Protein AF-F9ZLE9-F1 (afdb_monomer_lite)

Secondary structure (DSSP, 8-state):
----EEEEETTEEEEEEEEE-TT--EEE-TTS-TTSTT-HHHHHHHHHHHHHHHHHHHHHHTTSPPPP-TTSEEEEEEEEESS-HHHHHHHHHHHTT--SEEEEEEEEE-HHHHHHHTTTSSEEEEEE--SS---GGGG-S--PPPPHHHHHHHHHHHTTT--S--PPPPPPP-----

Sequence (178 aa):
MVLIRKIGLPGNPELGIAAIDESGQIWLSPQFPEHIPGSKYLRSEAARQLAVIRARRKRYAQVHTPIDPKDRVVIVVDDGAATGSTMVSALRYLRQKHPARLIATFAVASTDALALLRPIADDLIYLAAPEPFFAVGTFFQDFREVSDDEVLEILRKSRSRYLPHCPPHAPAPRKSRR

pLDDT: mean 85.51, std 15.68, range [40.41, 98.44]

Foldseek 3Di:
DWDKAFQADVVGRVHGQWIAGLVLDIGGQPVHDPPPPPDPSVVVSSVVSNVVSVVLCVLLCVQAPDDQQALAADEAEDAEAEQLRRVLVRLVVNVVSHHVFFEYEHAEYEPNNVVVCVVRHPYYYYNYHDPPDDDSCVVDPDDDDDDSVNVSVVSNVVVVVDDPDDDRDDDDDPDDDD

Radius of gyration: 17.64 Å; chains: 1; bounding box: 44×53×41 Å

Organism: Acidithiobacillus caldus (strain SM-1) (NCBI:txid990288)

InterPro domains:
  IPR000836 Phosphoribosyltransferase domain [PF00156] (59-105)
  IPR000836 Phosphoribosyltransferase domain [cd06223] (3-126)
  IPR029057 Phosphoribosyltransferase-like [G3DSA:3.40.50.2020] (38-159)
  IPR029057 Phosphoribosyltransferase-like [SSF53271] (3-157)

Structure (mmCIF, N/CA/C/O backbone):
data_AF-F9ZLE9-F1
#
_entry.id   AF-F9ZLE9-F1
#
loop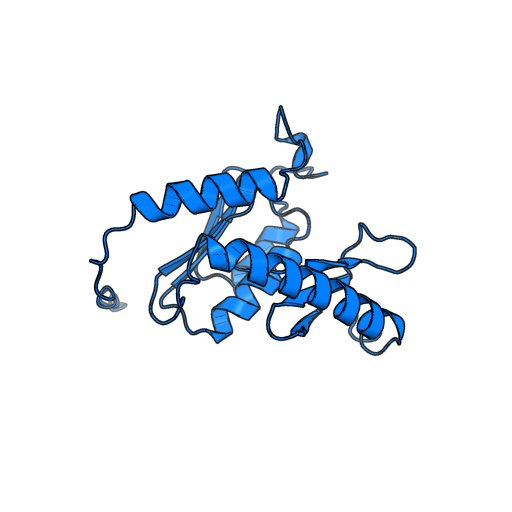_
_atom_site.group_PDB
_atom_site.id
_atom_site.type_symbol
_atom_site.label_atom_id
_atom_site.label_alt_id
_atom_site.label_comp_id
_atom_site.label_asym_id
_atom_site.label_entity_id
_atom_site.label_seq_id
_atom_site.pdbx_PDB_ins_code
_atom_site.Cartn_x
_atom_site.Cartn_y
_atom_site.Cartn_z
_atom_site.occupancy
_atom_site.B_iso_or_equiv
_atom_site.auth_seq_id
_atom_site.auth_comp_id
_atom_site.auth_asym_id
_atom_site.auth_atom_id
_atom_site.pdbx_PDB_model_num
ATOM 1 N N . MET A 1 1 ? -8.327 3.159 7.187 1.00 84.69 1 MET A N 1
ATOM 2 C CA . MET A 1 1 ? -7.588 3.513 5.957 1.00 84.69 1 MET A CA 1
ATOM 3 C C . MET A 1 1 ? -6.098 3.409 6.216 1.00 84.69 1 MET A C 1
ATOM 5 O O . MET A 1 1 ? -5.608 4.048 7.149 1.00 84.69 1 MET A O 1
ATOM 9 N N . VAL A 1 2 ? -5.420 2.610 5.400 1.00 89.19 2 VAL A N 1
ATOM 10 C CA . VAL A 1 2 ? -3.961 2.482 5.361 1.00 89.19 2 VAL A CA 1
ATOM 11 C C . VAL A 1 2 ? -3.401 3.507 4.372 1.00 89.19 2 VAL A C 1
ATOM 13 O O . VAL A 1 2 ? -4.019 3.745 3.339 1.00 89.19 2 VAL A O 1
ATOM 16 N N . LEU A 1 3 ? -2.277 4.147 4.696 1.00 92.38 3 LEU A N 1
ATOM 17 C CA . LEU A 1 3 ? -1.590 5.053 3.774 1.00 92.38 3 LEU A CA 1
ATOM 18 C C . LEU A 1 3 ? -0.221 4.477 3.428 1.00 92.38 3 LEU A C 1
ATOM 20 O O . LEU A 1 3 ? 0.672 4.430 4.268 1.00 92.38 3 LEU A O 1
ATOM 24 N N . ILE A 1 4 ? -0.077 4.059 2.176 1.00 92.62 4 ILE A N 1
ATOM 25 C CA . ILE A 1 4 ? 1.176 3.591 1.585 1.00 92.62 4 ILE A CA 1
ATOM 26 C C . ILE A 1 4 ? 1.488 4.479 0.383 1.00 92.62 4 ILE A C 1
ATOM 28 O O . ILE A 1 4 ? 0.585 4.914 -0.334 1.00 92.62 4 ILE A O 1
ATOM 32 N N . ARG A 1 5 ? 2.770 4.749 0.137 1.00 92.50 5 ARG A N 1
ATOM 33 C CA . ARG A 1 5 ? 3.226 5.455 -1.066 1.00 92.50 5 ARG A CA 1
ATOM 34 C C . ARG A 1 5 ? 4.287 4.648 -1.798 1.00 92.50 5 ARG A C 1
ATOM 36 O O . ARG A 1 5 ? 5.274 4.241 -1.193 1.00 92.50 5 ARG A O 1
ATOM 43 N N . LYS A 1 6 ? 4.098 4.478 -3.110 1.00 90.62 6 LYS A N 1
ATOM 44 C CA . LYS A 1 6 ? 5.101 3.942 -4.041 1.00 90.62 6 LYS A CA 1
ATOM 45 C C . LYS A 1 6 ? 6.337 4.846 -4.054 1.00 90.62 6 LYS A C 1
ATOM 47 O O . LYS A 1 6 ? 6.213 6.072 -4.094 1.00 90.62 6 LYS A O 1
ATOM 52 N N . ILE A 1 7 ? 7.507 4.226 -4.069 1.00 90.12 7 ILE A N 1
ATOM 53 C CA . ILE A 1 7 ? 8.792 4.835 -4.396 1.00 90.12 7 ILE A CA 1
ATOM 54 C C . ILE A 1 7 ? 9.184 4.308 -5.778 1.00 90.12 7 ILE A C 1
ATOM 56 O O . ILE A 1 7 ? 9.356 3.102 -5.960 1.00 90.12 7 ILE A O 1
ATOM 60 N N . GLY A 1 8 ? 9.246 5.213 -6.752 1.00 87.25 8 GLY A N 1
ATOM 61 C CA . GLY A 1 8 ? 9.586 4.896 -8.138 1.00 87.25 8 GLY A CA 1
ATOM 62 C C . GLY A 1 8 ? 11.091 4.745 -8.369 1.00 87.25 8 GLY A C 1
ATOM 63 O O . GLY A 1 8 ? 11.897 5.125 -7.520 1.00 87.25 8 GLY A O 1
ATOM 64 N N . LEU A 1 9 ? 11.473 4.194 -9.519 1.00 84.69 9 LEU A N 1
ATOM 65 C CA . LEU A 1 9 ? 12.861 4.145 -9.979 1.00 84.69 9 LEU A CA 1
ATOM 66 C C . LEU A 1 9 ? 13.322 5.552 -10.424 1.00 84.69 9 LEU A C 1
ATOM 68 O O . LEU A 1 9 ? 12.538 6.284 -11.038 1.00 84.69 9 LEU A O 1
ATOM 72 N N . PRO A 1 10 ? 14.592 5.950 -10.199 1.00 83.06 10 PRO A N 1
ATOM 73 C CA . PRO A 1 10 ? 15.149 7.149 -10.822 1.00 83.06 10 PRO A CA 1
ATOM 74 C C . PRO A 1 10 ? 14.966 7.126 -12.345 1.00 83.06 10 PRO A C 1
ATOM 76 O O . PRO A 1 10 ? 15.302 6.141 -12.995 1.00 83.06 10 PRO A O 1
ATOM 79 N N . GLY A 1 11 ? 14.423 8.202 -12.916 1.00 82.25 11 GLY A N 1
ATOM 80 C CA . GLY A 1 11 ? 14.157 8.302 -14.357 1.00 82.25 11 GLY A CA 1
ATOM 81 C C . GLY A 1 11 ? 12.916 7.544 -14.847 1.00 82.25 11 GLY A C 1
ATOM 82 O O . GLY A 1 11 ? 12.464 7.809 -15.955 1.00 82.25 11 GLY A O 1
ATOM 83 N N . ASN A 1 12 ? 12.316 6.671 -14.029 1.00 79.44 12 ASN A N 1
ATOM 84 C CA . ASN A 1 12 ? 11.038 6.020 -14.324 1.00 79.44 12 ASN A CA 1
ATOM 85 C C . ASN A 1 12 ? 10.160 5.929 -13.056 1.00 79.44 12 ASN A C 1
ATOM 87 O O . ASN A 1 12 ? 10.081 4.869 -12.426 1.00 79.44 12 ASN A O 1
ATOM 91 N N . PRO A 1 13 ? 9.495 7.035 -12.658 1.00 78.69 13 PRO A N 1
ATOM 92 C CA . PRO A 1 13 ? 8.688 7.090 -11.437 1.00 78.69 13 PRO A CA 1
ATOM 93 C C . PRO A 1 13 ? 7.511 6.109 -11.420 1.00 78.69 13 PRO A C 1
ATOM 95 O O . PRO A 1 13 ? 7.032 5.737 -10.342 1.00 78.69 13 PRO A O 1
ATOM 98 N N . GLU A 1 14 ? 7.051 5.675 -12.597 1.00 77.69 14 GLU A N 1
ATOM 99 C CA . GLU A 1 14 ? 5.950 4.724 -12.702 1.00 77.69 14 GLU A CA 1
ATOM 100 C C . GLU A 1 14 ? 6.342 3.314 -12.274 1.00 77.69 14 GLU A C 1
ATOM 102 O O . GLU A 1 14 ? 5.522 2.585 -11.704 1.00 77.69 14 GLU A O 1
ATOM 107 N N . LEU A 1 15 ? 7.618 2.971 -12.422 1.00 77.00 15 LEU A N 1
ATOM 108 C CA . LEU A 1 15 ? 8.164 1.691 -12.013 1.00 77.00 15 LEU A CA 1
ATOM 109 C C . LEU A 1 15 ? 8.471 1.681 -10.507 1.00 77.00 15 LEU A C 1
ATOM 111 O O . LEU A 1 15 ? 9.471 2.229 -10.052 1.00 77.00 15 LEU A O 1
ATOM 115 N N . GLY A 1 16 ? 7.592 1.064 -9.714 1.00 82.75 16 GLY A N 1
ATOM 116 C CA . GLY A 1 16 ? 7.709 1.014 -8.252 1.00 82.75 16 GLY A CA 1
ATOM 117 C C . GLY A 1 16 ? 8.782 0.044 -7.753 1.00 82.75 16 GLY A C 1
ATOM 118 O O . GLY A 1 16 ? 8.566 -1.167 -7.755 1.00 82.75 16 GLY A O 1
ATOM 119 N N . ILE A 1 17 ? 9.890 0.576 -7.239 1.00 85.12 17 ILE A N 1
ATOM 120 C CA . ILE A 1 17 ? 11.009 -0.204 -6.677 1.00 85.12 17 ILE A CA 1
ATOM 121 C C . ILE A 1 17 ? 10.837 -0.520 -5.191 1.00 85.12 17 ILE A C 1
ATOM 123 O O . ILE A 1 17 ? 11.415 -1.473 -4.672 1.00 85.12 17 ILE A O 1
ATOM 127 N N . ALA A 1 18 ? 10.045 0.290 -4.496 1.00 87.75 18 ALA A N 1
ATOM 128 C CA . ALA A 1 18 ? 9.719 0.106 -3.095 1.00 87.75 18 ALA A CA 1
ATOM 129 C C . ALA A 1 18 ? 8.407 0.826 -2.765 1.00 87.75 18 ALA A C 1
ATOM 131 O O . ALA A 1 18 ? 7.828 1.526 -3.597 1.00 87.75 18 ALA A O 1
ATOM 132 N N . ALA A 1 19 ? 7.958 0.703 -1.526 1.00 90.12 19 ALA A N 1
ATOM 133 C CA . ALA A 1 19 ? 6.935 1.553 -0.949 1.00 90.12 19 ALA A CA 1
ATOM 134 C C . ALA A 1 19 ? 7.317 1.951 0.476 1.00 90.12 19 ALA A C 1
ATOM 136 O O . ALA A 1 19 ? 8.110 1.273 1.122 1.00 90.12 19 ALA A O 1
ATOM 137 N N . ILE A 1 20 ? 6.746 3.043 0.969 1.00 92.69 20 ILE A N 1
ATOM 138 C CA . ILE A 1 20 ? 6.887 3.478 2.358 1.00 92.69 20 ILE A CA 1
ATOM 139 C C . ILE A 1 20 ? 5.525 3.524 3.037 1.00 92.69 20 ILE A C 1
ATOM 141 O O . ILE A 1 20 ? 4.536 3.957 2.435 1.00 92.69 20 ILE A O 1
ATOM 145 N N . ASP A 1 21 ? 5.488 3.066 4.284 1.00 91.56 21 ASP A N 1
ATOM 146 C CA . ASP A 1 21 ? 4.316 3.168 5.143 1.00 91.56 21 ASP A CA 1
ATOM 147 C C . ASP A 1 21 ? 4.394 4.350 6.119 1.00 91.56 21 ASP A C 1
ATOM 149 O O . ASP A 1 21 ? 5.343 5.134 6.150 1.00 91.56 21 ASP A O 1
ATOM 153 N N . GLU A 1 22 ? 3.360 4.485 6.941 1.00 89.88 22 GLU A N 1
ATOM 154 C CA . GLU A 1 22 ? 3.196 5.598 7.875 1.00 89.88 22 GLU A CA 1
ATOM 155 C C . GLU A 1 22 ? 4.174 5.592 9.045 1.00 89.88 22 GLU A C 1
ATOM 157 O O . GLU A 1 22 ? 4.417 6.641 9.644 1.00 89.88 22 GLU A O 1
ATOM 162 N N . SER A 1 23 ? 4.731 4.424 9.374 1.00 89.12 23 SER A N 1
ATOM 163 C CA . SER A 1 23 ? 5.804 4.307 10.363 1.00 89.12 23 SER A CA 1
ATOM 164 C C . SER A 1 23 ? 7.154 4.751 9.794 1.00 89.12 23 SER A C 1
ATOM 166 O O . SER A 1 23 ? 8.095 4.994 10.545 1.00 89.12 23 SER A O 1
ATOM 168 N N . GLY A 1 24 ? 7.235 4.918 8.471 1.00 90.56 24 GLY A N 1
ATOM 169 C CA . GLY A 1 24 ? 8.464 5.210 7.750 1.00 90.56 24 GLY A CA 1
ATOM 170 C C . GLY A 1 24 ? 9.238 3.957 7.344 1.00 90.56 24 GLY A C 1
ATOM 171 O O . GLY A 1 24 ? 10.347 4.083 6.824 1.00 90.56 24 GLY A O 1
ATOM 172 N N . GLN A 1 25 ? 8.677 2.762 7.552 1.00 90.50 25 GLN A N 1
ATOM 173 C CA . GLN A 1 25 ? 9.290 1.524 7.096 1.00 90.50 25 GLN A CA 1
ATOM 174 C C . GLN A 1 25 ? 9.204 1.434 5.569 1.00 90.50 25 GLN A C 1
ATOM 176 O O . GLN A 1 25 ? 8.165 1.695 4.957 1.00 90.50 25 GLN A O 1
ATOM 181 N N . ILE A 1 26 ? 10.333 1.067 4.961 1.00 89.94 26 ILE A N 1
ATOM 182 C CA . ILE A 1 26 ? 10.463 0.865 3.520 1.00 89.94 26 ILE A CA 1
ATOM 183 C C . ILE A 1 26 ? 10.285 -0.621 3.215 1.00 89.94 26 ILE A C 1
ATOM 185 O O . ILE A 1 26 ? 10.934 -1.481 3.810 1.00 89.94 26 ILE A O 1
ATOM 189 N N . TRP A 1 27 ? 9.430 -0.900 2.244 1.00 86.38 27 TRP A N 1
ATOM 190 C CA . TRP A 1 27 ? 9.095 -2.224 1.752 1.00 86.38 27 TRP A CA 1
ATOM 191 C C . TRP A 1 27 ? 9.583 -2.355 0.319 1.00 86.38 27 TRP A C 1
ATOM 193 O O . TRP A 1 27 ? 9.109 -1.647 -0.565 1.00 86.38 27 TRP A O 1
ATOM 203 N N . LEU A 1 28 ? 10.544 -3.240 0.084 1.00 84.44 28 LEU A N 1
ATOM 204 C CA . LEU A 1 28 ? 11.104 -3.437 -1.249 1.00 84.44 28 LEU A CA 1
ATOM 205 C C . LEU A 1 28 ? 10.172 -4.267 -2.122 1.00 84.44 28 LEU A C 1
ATOM 207 O O . LEU A 1 28 ? 9.569 -5.243 -1.662 1.00 84.44 28 LEU A O 1
ATOM 211 N N . SER A 1 29 ? 10.082 -3.876 -3.391 1.00 77.94 29 SER A N 1
ATOM 212 C CA . SER A 1 29 ? 9.410 -4.673 -4.407 1.00 77.94 29 SER A CA 1
ATOM 213 C C . SER A 1 29 ? 10.220 -5.955 -4.655 1.00 77.94 29 SER A C 1
ATOM 215 O O . SER A 1 29 ? 11.409 -5.855 -4.939 1.00 77.94 29 SER A O 1
ATOM 217 N N . PRO A 1 30 ? 9.604 -7.150 -4.624 1.00 68.75 30 PRO A N 1
ATOM 218 C CA . PRO A 1 30 ? 10.314 -8.421 -4.817 1.00 68.75 30 PRO A CA 1
ATOM 219 C C . PRO A 1 30 ? 10.976 -8.565 -6.193 1.00 68.75 30 PRO A C 1
ATOM 221 O O . PRO A 1 30 ? 11.898 -9.353 -6.355 1.00 68.75 30 PRO A O 1
ATOM 224 N N . GLN A 1 31 ? 10.498 -7.808 -7.181 1.00 69.44 31 GLN A N 1
ATOM 225 C CA . GLN A 1 31 ? 11.050 -7.774 -8.536 1.00 69.44 31 GLN A CA 1
ATOM 226 C C . GLN A 1 31 ? 12.364 -6.980 -8.631 1.00 69.44 31 GLN A C 1
ATOM 228 O O . GLN A 1 31 ? 13.034 -7.038 -9.658 1.00 69.44 31 GLN A O 1
ATOM 233 N N . PHE A 1 32 ? 12.733 -6.226 -7.589 1.00 71.12 32 PHE A N 1
ATOM 234 C CA . PHE A 1 32 ? 13.959 -5.438 -7.563 1.00 71.12 32 PHE A CA 1
ATOM 235 C C . PHE A 1 32 ? 14.951 -6.037 -6.564 1.00 71.12 32 PHE A C 1
ATOM 237 O O . PHE A 1 32 ? 14.593 -6.235 -5.401 1.00 71.12 32 PHE A O 1
ATOM 244 N N . PRO A 1 33 ? 16.195 -6.317 -6.990 1.00 60.12 33 PRO A N 1
ATOM 245 C CA . PRO A 1 33 ? 17.183 -6.924 -6.115 1.00 60.12 33 PRO A CA 1
ATOM 246 C C . PRO A 1 33 ? 17.510 -6.060 -4.890 1.00 60.12 33 PRO A C 1
ATOM 248 O O . PRO A 1 33 ? 17.516 -4.827 -4.956 1.00 60.12 33 PRO A O 1
ATOM 251 N N . GLU A 1 34 ? 17.909 -6.718 -3.801 1.00 58.19 34 GLU A N 1
ATOM 252 C CA . GLU A 1 34 ? 18.306 -6.109 -2.521 1.00 58.19 34 GLU A CA 1
ATOM 253 C C . GLU A 1 34 ? 19.565 -5.215 -2.582 1.00 58.19 34 GLU A C 1
ATOM 255 O O . GLU A 1 34 ? 20.042 -4.768 -1.545 1.00 58.19 34 GLU A O 1
ATOM 260 N N . HIS A 1 35 ? 20.113 -4.914 -3.766 1.00 54.62 35 HIS A N 1
ATOM 261 C CA . HIS A 1 35 ? 21.324 -4.092 -3.944 1.00 54.62 35 HIS A CA 1
ATOM 262 C C . HIS A 1 35 ? 21.032 -2.602 -4.242 1.00 54.62 35 HIS A C 1
ATOM 264 O O . HIS A 1 35 ? 21.893 -1.746 -4.062 1.00 54.62 35 HIS A O 1
ATOM 270 N N . ILE A 1 36 ? 19.814 -2.264 -4.679 1.00 58.19 36 ILE A N 1
ATOM 271 C CA . ILE A 1 36 ? 19.287 -0.880 -4.775 1.00 58.19 36 ILE A CA 1
ATOM 272 C C . ILE A 1 36 ? 18.980 -0.207 -3.399 1.00 58.19 36 ILE A C 1
ATOM 274 O O . ILE A 1 36 ? 19.167 1.015 -3.261 1.00 58.19 36 ILE A O 1
ATOM 278 N N . PRO A 1 37 ? 18.509 -0.939 -2.366 1.00 52.19 37 PRO A N 1
ATOM 279 C CA . PRO A 1 37 ? 18.256 -0.445 -1.016 1.00 52.19 37 PRO A CA 1
ATOM 280 C C . PRO A 1 37 ? 19.546 -0.024 -0.320 1.00 52.19 37 PRO A C 1
ATOM 282 O O . PRO A 1 37 ? 20.378 -0.834 0.061 1.00 52.19 37 PRO A O 1
ATOM 285 N N . GLY A 1 38 ? 19.718 1.281 -0.147 1.00 59.97 38 GLY A N 1
ATOM 286 C CA . GLY A 1 38 ? 20.932 1.861 0.43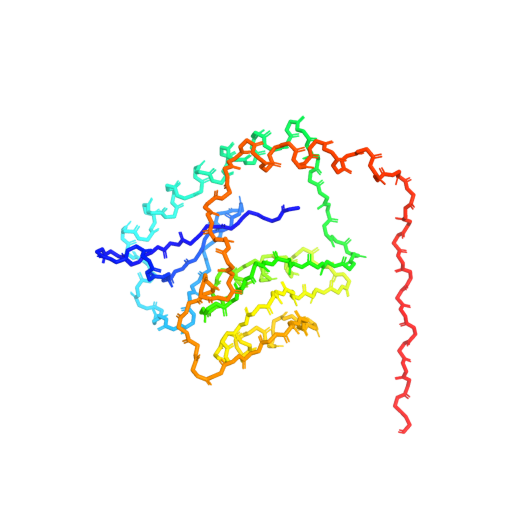2 1.00 59.97 38 GLY A CA 1
ATOM 287 C C . GLY A 1 38 ? 21.423 3.079 -0.337 1.00 59.97 38 GLY A C 1
ATOM 288 O O . GLY A 1 38 ? 22.183 3.887 0.206 1.00 59.97 38 GLY A O 1
ATOM 289 N N . SER A 1 39 ? 20.922 3.279 -1.558 1.00 73.38 39 SER A N 1
ATOM 290 C CA . SER A 1 39 ? 21.186 4.493 -2.320 1.00 73.38 39 SER A CA 1
ATOM 291 C C . SER A 1 39 ? 20.683 5.740 -1.578 1.00 73.38 39 SER A C 1
ATOM 293 O O . SER A 1 39 ? 19.636 5.745 -0.921 1.00 73.38 39 SER A O 1
ATOM 295 N N . LYS A 1 40 ? 21.438 6.837 -1.703 1.00 84.69 40 LYS A N 1
ATOM 296 C CA . LYS A 1 40 ? 21.028 8.167 -1.223 1.00 84.69 40 LYS A CA 1
ATOM 297 C C . LYS A 1 40 ? 19.643 8.545 -1.765 1.00 84.69 40 LYS A C 1
ATOM 299 O O . LYS A 1 40 ? 18.850 9.120 -1.026 1.00 84.69 40 LYS A O 1
ATOM 304 N N . TYR A 1 41 ? 19.355 8.138 -3.004 1.00 87.25 41 TYR A N 1
ATOM 305 C CA . TYR A 1 41 ? 18.069 8.323 -3.666 1.00 87.25 41 TYR A CA 1
ATOM 306 C C . TYR A 1 41 ? 16.904 7.697 -2.894 1.00 87.25 41 TYR A C 1
ATOM 308 O O . TYR A 1 41 ? 15.948 8.402 -2.578 1.00 87.25 41 TYR A O 1
ATOM 316 N N . LEU A 1 42 ? 16.983 6.404 -2.549 1.00 87.56 42 LEU A N 1
ATOM 317 C CA . LEU A 1 42 ? 15.877 5.717 -1.878 1.00 87.56 42 LEU A CA 1
ATOM 318 C C . LEU A 1 42 ? 15.528 6.405 -0.555 1.00 87.56 42 LEU A C 1
ATOM 320 O O . LEU A 1 42 ? 14.356 6.630 -0.276 1.00 87.56 42 LEU A O 1
ATOM 324 N N . ARG A 1 43 ? 16.540 6.796 0.232 1.00 88.56 43 ARG A N 1
ATOM 325 C CA . ARG A 1 43 ? 16.327 7.520 1.495 1.00 88.56 43 ARG A CA 1
ATOM 326 C C . ARG A 1 43 ? 15.692 8.892 1.280 1.00 88.56 43 ARG A C 1
ATOM 328 O O . ARG A 1 43 ? 14.751 9.232 1.992 1.00 88.56 43 ARG A O 1
ATOM 335 N N . SER A 1 44 ? 16.182 9.673 0.314 1.00 91.81 44 SER A N 1
ATOM 336 C CA . SER A 1 44 ? 15.613 10.996 0.028 1.00 91.81 44 SER A CA 1
ATOM 337 C C . SER A 1 44 ? 14.179 10.905 -0.486 1.00 91.81 44 SER A C 1
ATOM 339 O O . SER A 1 44 ? 13.318 11.669 -0.054 1.00 91.81 44 SER A O 1
ATOM 341 N N . GLU A 1 45 ? 13.902 9.941 -1.363 1.00 92.62 45 GLU A N 1
ATOM 342 C CA . GLU A 1 45 ? 12.575 9.760 -1.937 1.00 92.62 45 GLU A CA 1
ATOM 343 C C . GLU A 1 45 ? 11.599 9.205 -0.896 1.00 92.62 45 GLU A C 1
ATOM 345 O O . GLU A 1 45 ? 10.496 9.726 -0.756 1.00 92.62 45 GLU A O 1
ATOM 350 N N . ALA A 1 46 ? 12.024 8.243 -0.074 1.00 92.62 46 ALA A N 1
ATOM 351 C CA . ALA A 1 46 ? 11.255 7.771 1.072 1.00 92.62 46 ALA A CA 1
ATOM 352 C C . ALA A 1 46 ? 10.887 8.922 2.023 1.00 92.62 46 ALA A C 1
ATOM 354 O O . ALA A 1 46 ? 9.722 9.067 2.383 1.00 92.62 46 ALA A O 1
ATOM 355 N N . ALA A 1 47 ? 11.839 9.794 2.376 1.00 94.38 47 ALA A N 1
ATOM 356 C CA . ALA A 1 47 ? 11.566 10.951 3.230 1.00 94.38 47 ALA A CA 1
ATOM 357 C C . ALA A 1 47 ? 10.526 11.901 2.608 1.00 94.38 47 ALA A C 1
ATOM 359 O O . ALA A 1 47 ? 9.605 12.350 3.298 1.00 94.38 47 ALA A O 1
ATOM 360 N N . ARG A 1 48 ? 10.622 12.156 1.296 1.00 95.31 48 ARG A N 1
ATOM 361 C CA . ARG A 1 48 ? 9.643 12.960 0.550 1.00 95.31 48 ARG A CA 1
ATOM 362 C C . ARG A 1 48 ? 8.253 12.325 0.582 1.00 95.31 48 ARG A C 1
ATOM 364 O O . ARG A 1 48 ? 7.274 13.000 0.892 1.00 95.31 48 ARG A O 1
ATOM 371 N N . GLN A 1 49 ? 8.161 11.024 0.313 1.00 95.69 49 GLN A N 1
ATOM 372 C CA . GLN A 1 49 ? 6.894 10.295 0.321 1.00 95.69 49 GLN A CA 1
ATOM 373 C C . GLN A 1 49 ? 6.279 10.191 1.721 1.00 95.69 49 GLN A C 1
ATOM 375 O O . GLN A 1 49 ? 5.067 10.336 1.878 1.00 95.69 49 GLN A O 1
ATOM 380 N N . LEU A 1 50 ? 7.102 10.032 2.758 1.00 95.88 50 LEU A N 1
ATOM 381 C CA . LEU A 1 50 ? 6.652 10.033 4.146 1.00 95.88 50 LEU A CA 1
ATOM 382 C C . LEU A 1 50 ? 6.090 11.398 4.565 1.00 95.88 50 LEU A C 1
ATOM 384 O O . LEU A 1 50 ? 5.087 11.455 5.275 1.00 95.88 50 LEU A O 1
ATOM 388 N N . ALA A 1 51 ? 6.686 12.504 4.107 1.00 97.00 51 ALA A N 1
ATOM 389 C CA . ALA A 1 51 ? 6.139 13.840 4.343 1.00 97.00 51 ALA A CA 1
ATOM 390 C C . ALA A 1 51 ? 4.736 13.995 3.726 1.00 97.00 51 ALA A C 1
ATOM 392 O O . ALA A 1 51 ? 3.832 14.519 4.381 1.00 97.00 51 ALA A O 1
ATOM 393 N N . VAL A 1 52 ? 4.522 13.457 2.518 1.00 95.94 52 VAL A N 1
ATOM 394 C CA . VAL A 1 52 ? 3.200 13.419 1.867 1.00 95.94 52 VAL A CA 1
ATOM 395 C C . VAL A 1 52 ? 2.205 12.586 2.679 1.00 95.94 52 VAL A C 1
ATOM 397 O O . VAL A 1 52 ? 1.095 13.053 2.946 1.00 95.94 52 VAL A O 1
ATOM 400 N N . ILE A 1 53 ? 2.600 11.386 3.126 1.00 95.12 53 ILE A N 1
ATOM 401 C CA . ILE A 1 53 ? 1.767 10.534 3.991 1.00 95.12 53 ILE A CA 1
ATOM 402 C C . ILE A 1 53 ? 1.359 11.292 5.256 1.00 95.12 53 ILE A C 1
ATOM 404 O O . ILE A 1 53 ? 0.175 11.339 5.583 1.00 95.12 53 ILE A O 1
ATOM 408 N N . ARG A 1 54 ? 2.308 11.938 5.942 1.00 94.94 54 ARG A N 1
ATOM 409 C CA . ARG A 1 54 ? 2.045 12.699 7.175 1.00 94.94 54 ARG A CA 1
ATOM 410 C C . ARG A 1 54 ? 1.077 13.858 6.938 1.00 94.94 54 ARG A C 1
ATOM 412 O O . ARG A 1 54 ? 0.145 14.044 7.721 1.00 94.94 54 ARG A O 1
ATOM 419 N N . ALA A 1 55 ? 1.250 14.604 5.846 1.00 94.94 55 ALA A N 1
ATOM 420 C CA . ALA A 1 55 ? 0.352 15.695 5.477 1.00 94.94 55 ALA A CA 1
ATOM 421 C C . ALA A 1 55 ? -1.074 15.197 5.174 1.00 94.94 55 ALA A C 1
ATOM 423 O O . ALA A 1 55 ? -2.051 15.791 5.637 1.00 94.94 55 ALA A O 1
ATOM 424 N N . ARG A 1 56 ? -1.212 14.082 4.442 1.00 94.56 56 ARG A N 1
ATOM 425 C CA . ARG A 1 56 ? -2.506 13.424 4.183 1.00 94.56 56 ARG A CA 1
ATOM 426 C C . ARG A 1 56 ? -3.145 12.904 5.464 1.00 94.56 56 ARG A C 1
ATOM 428 O O . ARG A 1 56 ? -4.294 13.234 5.742 1.00 94.56 56 ARG A O 1
ATOM 435 N N . ARG A 1 57 ? -2.393 12.179 6.296 1.00 93.19 57 ARG A N 1
ATOM 436 C CA . ARG A 1 57 ? -2.872 11.653 7.580 1.00 93.19 57 ARG A CA 1
ATOM 437 C C . ARG A 1 57 ? -3.408 12.766 8.475 1.00 93.19 57 ARG A C 1
ATOM 439 O O . ARG A 1 57 ? -4.497 12.606 9.017 1.00 93.19 57 ARG A O 1
ATOM 446 N N . LYS A 1 58 ? -2.698 13.898 8.584 1.00 92.69 58 LYS A N 1
ATOM 447 C CA . LYS A 1 58 ? -3.147 15.061 9.368 1.00 92.69 58 LYS A CA 1
ATOM 448 C C . LYS A 1 58 ? -4.484 15.608 8.864 1.00 92.69 58 LYS A C 1
ATOM 450 O O . LYS A 1 58 ? -5.355 15.878 9.681 1.00 92.69 58 LYS A O 1
ATOM 455 N N . ARG A 1 59 ? -4.663 15.746 7.545 1.00 93.69 59 ARG A N 1
ATOM 456 C CA . ARG A 1 59 ? -5.927 16.215 6.949 1.00 93.69 59 ARG A CA 1
ATOM 457 C C . ARG A 1 59 ? -7.061 15.216 7.158 1.00 93.69 59 ARG A C 1
ATOM 459 O O . ARG A 1 59 ? -8.113 15.576 7.671 1.00 93.69 59 ARG A O 1
ATOM 466 N N . TYR A 1 60 ? -6.841 13.948 6.826 1.00 92.31 60 TYR A N 1
ATOM 467 C CA . TYR A 1 60 ? -7.878 12.921 6.916 1.00 92.31 60 TYR A CA 1
ATOM 468 C C . TYR A 1 60 ? -8.311 12.637 8.364 1.00 92.31 60 TYR A C 1
ATOM 470 O O . TYR A 1 60 ? -9.490 12.396 8.615 1.00 92.31 60 TYR A O 1
ATOM 478 N N . ALA A 1 61 ? -7.393 12.730 9.334 1.00 90.00 61 ALA A N 1
ATOM 479 C CA . ALA A 1 61 ? -7.703 12.533 10.751 1.00 90.00 61 ALA A CA 1
ATOM 480 C C . ALA A 1 61 ? -8.676 13.580 11.325 1.00 90.00 61 ALA A C 1
ATOM 482 O O . ALA A 1 61 ? -9.345 13.298 12.314 1.00 90.00 61 ALA A O 1
ATOM 483 N N . GLN A 1 62 ? -8.804 14.759 10.701 1.00 89.81 62 GLN A N 1
ATOM 484 C CA . GLN A 1 62 ? -9.771 15.785 11.122 1.00 89.81 62 GLN A CA 1
ATOM 485 C C . GLN A 1 62 ? -11.222 15.357 10.882 1.00 89.81 62 GLN A C 1
ATOM 487 O O . GLN A 1 62 ? -12.137 15.840 11.547 1.00 89.81 62 GLN A O 1
ATOM 492 N N . VAL A 1 63 ? -11.442 14.461 9.918 1.00 89.44 63 VAL A N 1
ATOM 493 C CA . VAL A 1 63 ? -12.782 14.025 9.513 1.00 89.44 63 VAL A CA 1
ATOM 494 C C . VAL A 1 63 ? -13.048 12.562 9.841 1.00 89.44 63 VAL A C 1
ATOM 496 O O . VAL A 1 63 ? -14.208 12.192 9.989 1.00 89.44 63 VAL A O 1
ATOM 499 N N . HIS A 1 64 ? -12.003 11.748 10.012 1.00 85.81 64 HIS A N 1
ATOM 500 C CA . HIS A 1 64 ? -12.123 10.317 10.258 1.00 85.81 64 HIS A CA 1
ATOM 501 C C . HIS A 1 64 ? -11.022 9.804 11.192 1.00 85.81 64 HIS A C 1
ATOM 503 O O . HIS A 1 64 ? -9.844 9.748 10.830 1.00 85.81 64 HIS A O 1
ATOM 509 N N . THR A 1 65 ? -11.416 9.333 12.374 1.00 86.19 65 THR A N 1
ATOM 510 C CA . THR A 1 65 ? -10.497 8.706 13.331 1.00 86.19 65 THR A CA 1
ATOM 511 C C . THR A 1 65 ? -9.961 7.385 12.767 1.00 86.19 65 THR A C 1
ATOM 513 O O . THR A 1 65 ? -10.750 6.568 12.286 1.00 86.19 65 THR A O 1
ATOM 516 N N . PRO A 1 66 ? -8.638 7.141 12.773 1.00 86.00 66 PRO A N 1
ATOM 517 C CA . PRO A 1 66 ? -8.091 5.842 12.399 1.00 86.00 66 PRO A CA 1
ATOM 518 C C . PRO A 1 66 ? -8.677 4.717 13.262 1.00 86.00 66 PRO A C 1
ATOM 520 O O . PRO A 1 66 ? -8.848 4.876 14.466 1.00 86.00 66 PRO A O 1
ATOM 523 N N . ILE A 1 67 ? -8.972 3.580 12.637 1.00 89.00 67 ILE A N 1
ATOM 524 C CA . ILE A 1 67 ? -9.456 2.380 13.327 1.00 89.00 67 ILE A CA 1
ATOM 525 C C . ILE A 1 67 ? -8.259 1.459 13.545 1.00 89.00 67 ILE A C 1
ATOM 527 O O . ILE A 1 67 ? -7.521 1.200 12.592 1.00 89.00 67 ILE A O 1
ATOM 531 N N . ASP A 1 68 ? -8.086 0.969 14.774 1.00 91.00 68 ASP A N 1
ATOM 532 C CA . ASP A 1 68 ? -7.082 -0.047 15.090 1.00 91.00 68 ASP A CA 1
ATOM 533 C C . ASP A 1 68 ? -7.476 -1.390 14.442 1.00 91.00 68 ASP A C 1
ATOM 535 O O . ASP A 1 68 ? -8.561 -1.905 14.738 1.00 91.00 68 ASP A O 1
ATOM 539 N N . PRO A 1 69 ? -6.650 -1.947 13.537 1.00 94.19 69 PRO A N 1
ATOM 540 C CA . PRO A 1 69 ? -6.925 -3.226 12.887 1.00 94.19 69 PRO A CA 1
ATOM 541 C C . PRO A 1 69 ? -6.744 -4.450 13.799 1.00 94.19 69 PRO A C 1
ATOM 543 O O . PRO A 1 69 ? -7.124 -5.547 13.384 1.00 94.19 69 PRO A O 1
ATOM 546 N N . LYS A 1 70 ? -6.164 -4.298 14.997 1.00 96.12 70 LYS A N 1
ATOM 547 C CA . LYS A 1 70 ? -5.886 -5.417 15.903 1.00 96.12 70 LYS A CA 1
ATOM 548 C C . LYS A 1 70 ? -7.143 -6.237 16.207 1.00 96.12 70 LYS A C 1
ATOM 550 O O . LYS A 1 70 ? -8.200 -5.677 16.492 1.00 96.12 70 LYS A O 1
ATOM 555 N N . ASP A 1 71 ? -7.016 -7.563 16.129 1.00 96.62 71 ASP A N 1
ATOM 556 C CA . ASP A 1 71 ? -8.078 -8.544 16.406 1.00 96.62 71 ASP A CA 1
ATOM 557 C C . ASP A 1 71 ? -9.352 -8.374 15.547 1.00 96.62 71 ASP A C 1
ATOM 559 O O . ASP A 1 71 ? -10.412 -8.920 15.856 1.00 96.62 71 ASP A O 1
ATOM 563 N N . ARG A 1 72 ? -9.265 -7.642 14.426 1.00 96.38 72 ARG A N 1
ATOM 564 C CA . ARG A 1 72 ? -10.375 -7.440 13.482 1.00 96.38 72 ARG A CA 1
ATOM 565 C C . ARG A 1 72 ? -10.157 -8.188 12.175 1.00 96.38 72 ARG A C 1
ATOM 567 O O . ARG A 1 72 ? -9.029 -8.466 11.774 1.00 96.38 72 ARG A O 1
ATOM 574 N N . VAL A 1 73 ? -11.258 -8.458 11.477 1.00 97.25 73 VAL A N 1
ATOM 575 C CA . VAL A 1 73 ? -11.212 -8.797 10.051 1.00 97.25 73 VAL A CA 1
ATOM 576 C C . VAL A 1 73 ? -10.952 -7.508 9.278 1.00 97.25 73 VAL A C 1
ATOM 578 O O . VAL A 1 73 ? -11.753 -6.574 9.327 1.00 97.25 73 VAL A O 1
ATOM 581 N N . VAL A 1 74 ? -9.821 -7.450 8.586 1.00 97.62 74 VAL A N 1
ATOM 582 C CA . VAL A 1 74 ? -9.390 -6.300 7.796 1.00 97.62 74 VAL A CA 1
ATOM 583 C C . VAL A 1 74 ? -9.481 -6.658 6.325 1.00 97.62 74 VAL A C 1
ATOM 585 O O . VAL A 1 74 ? -8.878 -7.630 5.879 1.00 97.62 74 VAL A O 1
ATOM 588 N N . ILE A 1 75 ? -10.218 -5.843 5.577 1.00 97.56 75 ILE A N 1
ATOM 589 C CA . ILE A 1 75 ? -10.333 -5.954 4.126 1.00 97.56 75 ILE A CA 1
ATOM 590 C C . ILE A 1 75 ? -9.610 -4.754 3.519 1.00 97.56 75 ILE A C 1
ATOM 592 O O . ILE A 1 75 ? -9.972 -3.606 3.787 1.00 97.56 75 ILE A O 1
ATOM 596 N N . VAL A 1 76 ? -8.567 -5.019 2.738 1.00 96.81 76 VAL A N 1
ATOM 597 C CA . VAL A 1 76 ? -7.810 -4.005 2.001 1.00 96.81 76 VAL A CA 1
ATOM 598 C C . VAL A 1 76 ? -8.334 -3.974 0.577 1.00 96.81 76 VAL A C 1
ATOM 600 O O . VAL A 1 76 ? -8.221 -4.966 -0.137 1.00 96.81 76 VAL A O 1
ATOM 603 N N . VAL A 1 77 ? -8.932 -2.849 0.197 1.00 96.12 77 VAL A N 1
ATOM 604 C CA . VAL A 1 77 ? -9.594 -2.650 -1.095 1.00 96.12 77 VAL A CA 1
ATOM 605 C C . VAL A 1 77 ? -8.722 -1.761 -1.975 1.00 96.12 77 VAL A C 1
ATOM 607 O O . VAL A 1 77 ? -8.248 -0.732 -1.493 1.00 96.12 77 VAL A O 1
ATOM 610 N N . ASP A 1 78 ? -8.553 -2.136 -3.239 1.00 94.06 78 ASP A N 1
ATOM 611 C CA . ASP A 1 78 ? -7.967 -1.297 -4.292 1.00 94.06 78 ASP A CA 1
ATOM 612 C C . ASP A 1 78 ? -8.748 -1.480 -5.606 1.00 94.06 78 ASP A C 1
ATOM 614 O O . ASP A 1 78 ? -9.542 -2.416 -5.725 1.00 94.06 78 ASP A O 1
ATOM 618 N N . ASP A 1 79 ? -8.567 -0.604 -6.591 1.00 95.00 79 ASP A N 1
ATOM 619 C CA . ASP A 1 79 ? -9.236 -0.746 -7.895 1.00 95.00 79 ASP A CA 1
ATOM 620 C C . ASP A 1 79 ? -8.678 -1.933 -8.698 1.00 95.00 79 ASP A C 1
ATOM 622 O O . ASP A 1 79 ? -9.431 -2.723 -9.278 1.00 95.00 79 ASP A O 1
ATOM 626 N N . GLY A 1 80 ? -7.366 -2.137 -8.644 1.00 94.31 80 GLY A N 1
ATOM 627 C CA . GLY A 1 80 ? -6.700 -3.255 -9.274 1.00 94.31 80 GLY A CA 1
ATOM 628 C C . GLY A 1 80 ? -5.256 -3.450 -8.835 1.00 94.31 80 GLY A C 1
ATOM 629 O O . GLY A 1 80 ? -4.615 -2.581 -8.251 1.00 94.31 80 GLY A O 1
ATOM 630 N N . ALA A 1 81 ? -4.715 -4.625 -9.145 1.00 93.31 81 ALA A N 1
ATOM 631 C CA . ALA A 1 81 ? -3.335 -4.976 -8.831 1.00 93.31 81 ALA A CA 1
ATOM 632 C C . ALA A 1 81 ? -2.563 -5.344 -10.104 1.00 93.31 81 ALA A C 1
ATOM 634 O O . ALA A 1 81 ? -2.607 -6.481 -10.566 1.00 93.31 81 ALA A O 1
ATOM 635 N N . ALA A 1 82 ? -1.825 -4.375 -10.659 1.00 89.88 82 ALA A N 1
ATOM 636 C CA . ALA A 1 82 ? -0.969 -4.605 -11.825 1.00 89.88 82 ALA A CA 1
ATOM 637 C C . ALA A 1 82 ? 0.309 -5.376 -11.459 1.00 89.88 82 ALA A C 1
ATOM 639 O O . ALA A 1 82 ? 0.514 -6.492 -11.915 1.00 89.88 82 ALA A O 1
ATOM 640 N N . THR A 1 83 ? 1.157 -4.807 -10.599 1.00 86.62 83 THR A N 1
ATOM 641 C CA . THR A 1 83 ? 2.373 -5.475 -10.086 1.00 86.62 83 THR A CA 1
ATOM 642 C C . THR A 1 83 ? 2.182 -6.042 -8.680 1.00 86.62 83 THR A C 1
ATOM 644 O O . THR A 1 83 ? 3.011 -6.803 -8.191 1.00 86.62 83 THR A O 1
ATOM 647 N N . GLY A 1 84 ? 1.122 -5.616 -7.985 1.00 87.94 84 GLY A N 1
ATOM 648 C CA . GLY A 1 84 ? 0.833 -5.986 -6.600 1.00 87.94 84 GLY A CA 1
ATOM 649 C C . GLY A 1 84 ? 1.733 -5.332 -5.544 1.00 87.94 84 GLY A C 1
ATOM 650 O O . GLY A 1 84 ? 1.453 -5.485 -4.359 1.00 87.94 84 GLY A O 1
ATOM 651 N N . SER A 1 85 ? 2.772 -4.572 -5.911 1.00 83.81 85 SER A N 1
ATOM 652 C CA . SER A 1 85 ? 3.785 -4.089 -4.952 1.00 83.81 85 SER A CA 1
ATOM 653 C C . SER A 1 85 ? 3.221 -3.177 -3.856 1.00 83.81 85 SER A C 1
ATOM 655 O O . SER A 1 85 ? 3.539 -3.356 -2.680 1.00 83.81 85 SER A O 1
ATOM 657 N N . THR A 1 86 ? 2.338 -2.235 -4.201 1.00 86.19 86 THR A N 1
ATOM 658 C CA . THR A 1 86 ? 1.668 -1.367 -3.216 1.00 86.19 86 THR A CA 1
ATOM 659 C C . THR A 1 86 ? 0.819 -2.183 -2.241 1.00 86.19 86 THR A C 1
ATOM 661 O O . THR A 1 86 ? 0.905 -1.981 -1.028 1.00 86.19 86 THR A O 1
ATOM 664 N N . MET A 1 87 ? 0.044 -3.140 -2.761 1.00 91.81 87 MET A N 1
ATOM 665 C CA . MET A 1 87 ? -0.816 -4.006 -1.956 1.00 91.81 87 MET A CA 1
ATOM 666 C C . MET A 1 87 ? 0.014 -4.912 -1.037 1.00 91.81 87 MET A C 1
ATOM 668 O O . MET A 1 87 ? -0.295 -5.022 0.145 1.00 91.81 87 MET A O 1
ATOM 672 N N . VAL A 1 88 ? 1.122 -5.485 -1.517 1.00 91.12 88 VAL A N 1
ATOM 673 C CA . VAL A 1 88 ? 2.070 -6.250 -0.685 1.00 91.12 88 VAL A CA 1
ATOM 674 C C . VAL A 1 88 ? 2.539 -5.433 0.511 1.00 91.12 88 VAL A C 1
ATOM 676 O O . VAL A 1 88 ? 2.498 -5.915 1.643 1.00 91.12 88 VAL A O 1
ATOM 679 N N . SER A 1 89 ? 2.968 -4.195 0.277 1.00 88.56 89 SER A N 1
ATOM 680 C CA . SER A 1 89 ? 3.450 -3.310 1.338 1.00 88.56 89 SER A CA 1
ATOM 681 C C . SER A 1 89 ? 2.342 -2.963 2.332 1.00 88.56 89 SER A C 1
ATOM 683 O O . SER A 1 89 ? 2.569 -3.009 3.540 1.00 88.56 89 SER A O 1
ATOM 685 N N . ALA A 1 90 ? 1.121 -2.707 1.849 1.00 92.12 90 ALA A N 1
ATOM 686 C CA . ALA A 1 90 ? -0.042 -2.476 2.702 1.00 92.12 90 ALA A CA 1
ATOM 687 C C . ALA A 1 90 ? -0.364 -3.693 3.581 1.00 92.12 90 ALA A C 1
ATOM 689 O O . ALA A 1 90 ? -0.560 -3.551 4.789 1.00 92.12 90 ALA A O 1
ATOM 690 N N . LEU A 1 91 ? -0.378 -4.892 2.997 1.00 94.69 91 LEU A N 1
ATOM 691 C CA . LEU A 1 91 ? -0.666 -6.130 3.714 1.00 94.69 91 LEU A CA 1
ATOM 692 C C . LEU A 1 91 ? 0.420 -6.458 4.739 1.00 94.69 91 LEU A C 1
ATOM 694 O O . LEU A 1 91 ? 0.095 -6.827 5.864 1.00 94.69 91 LEU A O 1
ATOM 698 N N . ARG A 1 92 ? 1.701 -6.288 4.395 1.00 92.06 92 ARG A N 1
ATOM 699 C CA . ARG A 1 92 ? 2.813 -6.508 5.332 1.00 92.06 92 ARG A CA 1
ATOM 700 C C . ARG A 1 92 ? 2.754 -5.542 6.514 1.00 92.06 92 ARG A C 1
ATOM 702 O O . ARG A 1 92 ? 2.854 -5.990 7.656 1.00 92.06 92 ARG A O 1
ATOM 709 N N . TYR A 1 93 ? 2.511 -4.257 6.255 1.00 91.50 93 TYR A N 1
ATOM 710 C CA . TYR A 1 93 ? 2.297 -3.258 7.303 1.00 91.50 93 TYR A CA 1
ATOM 711 C C . TYR A 1 93 ? 1.121 -3.636 8.217 1.00 91.50 93 TYR A C 1
ATOM 713 O O . TYR A 1 93 ? 1.250 -3.636 9.441 1.00 91.50 93 TYR A O 1
ATOM 721 N N . LEU A 1 94 ? -0.023 -4.013 7.638 1.00 94.44 94 LEU A N 1
ATOM 722 C CA . LEU A 1 94 ? -1.207 -4.389 8.411 1.00 94.44 94 LEU A CA 1
ATOM 723 C C . LEU A 1 94 ? -1.010 -5.692 9.183 1.00 94.44 94 LEU A C 1
ATOM 725 O O . LEU A 1 94 ? -1.499 -5.799 10.303 1.00 94.44 94 LEU A O 1
ATOM 729 N N . ARG A 1 95 ? -0.263 -6.661 8.648 1.00 94.56 95 ARG A N 1
ATOM 730 C CA . ARG A 1 95 ? 0.007 -7.931 9.333 1.00 94.56 95 ARG A CA 1
ATOM 731 C C . ARG A 1 95 ? 0.762 -7.725 10.648 1.00 94.56 95 ARG A C 1
ATOM 733 O O . ARG A 1 95 ? 0.446 -8.400 11.625 1.00 94.56 95 ARG A O 1
ATOM 740 N N . GLN A 1 96 ? 1.674 -6.752 10.711 1.00 93.50 96 GLN A N 1
ATOM 741 C CA . GLN A 1 96 ? 2.361 -6.367 11.955 1.00 93.50 96 GLN A CA 1
ATOM 742 C C . GLN A 1 96 ? 1.416 -5.797 13.023 1.00 93.50 96 GLN A C 1
ATOM 744 O O . GLN A 1 96 ? 1.781 -5.709 14.191 1.00 93.50 96 GLN A O 1
ATOM 749 N N . LYS A 1 97 ? 0.201 -5.387 12.645 1.00 93.75 97 LYS A N 1
ATOM 750 C CA . LYS A 1 97 ? -0.819 -4.899 13.579 1.00 93.75 97 LYS A CA 1
ATOM 751 C C . LYS A 1 97 ? -1.717 -6.011 14.129 1.00 93.75 97 LYS A C 1
ATOM 753 O O . LYS A 1 97 ? -2.665 -5.711 14.843 1.00 93.75 97 LYS A O 1
ATOM 758 N N . HIS A 1 98 ? -1.416 -7.274 13.820 1.00 96.06 98 HIS A N 1
ATOM 759 C CA . HIS A 1 98 ? -2.121 -8.454 14.327 1.00 96.06 98 HIS A CA 1
ATOM 760 C C . HIS A 1 98 ? -3.648 -8.434 14.094 1.00 96.06 98 HIS A C 1
ATOM 762 O O . HIS A 1 98 ? -4.422 -8.532 15.048 1.00 96.06 98 HIS A O 1
ATOM 768 N N . PRO A 1 99 ? -4.117 -8.305 12.838 1.00 97.62 99 PRO A N 1
ATOM 769 C CA . PRO A 1 99 ? -5.527 -8.503 12.526 1.00 97.62 99 PRO A CA 1
ATOM 770 C C . PRO A 1 99 ? -5.917 -9.972 12.740 1.00 97.62 99 PRO A C 1
ATOM 772 O O . PRO A 1 99 ? -5.097 -10.872 12.551 1.00 97.62 99 PRO A O 1
ATOM 775 N N . ALA A 1 100 ? -7.185 -10.222 13.067 1.00 97.88 100 ALA A N 1
ATOM 776 C CA . ALA A 1 100 ? -7.720 -11.582 13.177 1.00 97.88 100 ALA A CA 1
ATOM 777 C C . ALA A 1 100 ? -7.778 -12.294 11.814 1.00 97.88 100 ALA A C 1
ATOM 779 O O . ALA A 1 100 ? -7.628 -13.511 11.741 1.00 97.88 100 ALA A O 1
ATOM 780 N N . ARG A 1 101 ? -8.006 -11.530 10.737 1.00 98.19 101 ARG A N 1
ATOM 781 C CA . ARG A 1 101 ? -7.951 -11.989 9.343 1.00 98.19 101 ARG A CA 1
ATOM 782 C C . ARG A 1 101 ? -7.630 -10.806 8.438 1.00 98.19 101 ARG A C 1
ATOM 784 O O . ARG A 1 101 ? -8.130 -9.708 8.675 1.00 98.19 101 ARG A O 1
ATOM 791 N N . LEU A 1 102 ? -6.828 -11.022 7.409 1.00 98.31 102 LEU A N 1
ATOM 792 C CA . LEU A 1 102 ? -6.383 -10.005 6.468 1.00 98.31 102 LEU A CA 1
ATOM 793 C C . LEU A 1 102 ? -6.703 -10.441 5.038 1.00 98.31 102 LEU A C 1
ATOM 795 O O . LEU A 1 102 ? -6.105 -11.378 4.516 1.00 98.31 102 LEU A O 1
ATOM 799 N N . ILE A 1 103 ? -7.642 -9.744 4.412 1.00 98.44 103 ILE A N 1
ATOM 800 C CA . ILE A 1 103 ? -8.168 -10.050 3.081 1.00 98.44 103 ILE A CA 1
ATOM 801 C C . ILE A 1 103 ? -7.748 -8.930 2.132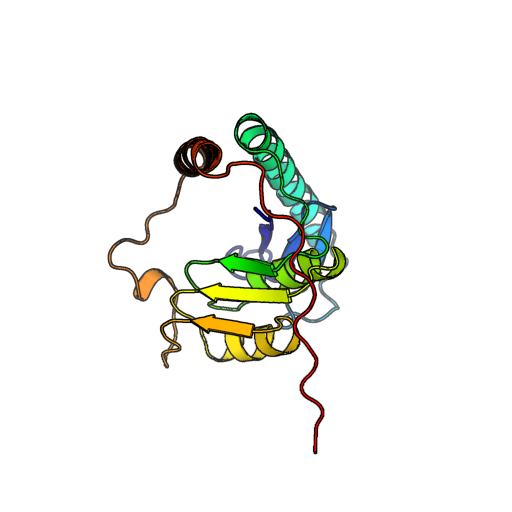 1.00 98.44 103 ILE A C 1
ATOM 803 O O . ILE A 1 103 ? -7.911 -7.755 2.465 1.00 98.44 103 ILE A O 1
ATOM 807 N N . ALA A 1 104 ? -7.241 -9.278 0.952 1.00 98.06 104 ALA A N 1
ATOM 808 C CA . ALA A 1 104 ? -7.039 -8.314 -0.127 1.00 98.06 104 ALA A CA 1
ATOM 809 C C . ALA A 1 104 ? -8.167 -8.443 -1.151 1.00 98.06 104 ALA A C 1
ATOM 811 O O . ALA A 1 104 ? -8.543 -9.556 -1.524 1.00 98.06 104 ALA A O 1
ATOM 812 N N . THR A 1 105 ? -8.705 -7.315 -1.608 1.00 97.75 105 THR A N 1
ATOM 813 C CA . THR A 1 105 ? -9.767 -7.294 -2.611 1.00 97.75 105 THR A CA 1
ATOM 814 C C . THR A 1 105 ? -9.561 -6.205 -3.650 1.00 97.75 105 THR A C 1
ATOM 816 O O . THR A 1 105 ? -9.117 -5.105 -3.329 1.00 97.75 105 THR A O 1
ATOM 819 N N . PHE A 1 106 ? -9.884 -6.522 -4.901 1.00 96.25 106 PHE A N 1
ATOM 820 C CA . PHE A 1 106 ? -9.724 -5.614 -6.039 1.00 96.25 106 PHE A CA 1
ATOM 821 C C . PHE A 1 106 ? -10.628 -6.018 -7.204 1.00 96.25 106 PHE A C 1
ATOM 823 O O . PHE A 1 106 ? -11.067 -7.163 -7.267 1.00 96.25 106 PHE A O 1
ATOM 830 N N . ALA A 1 107 ? -10.931 -5.109 -8.134 1.00 96.81 107 ALA A N 1
ATOM 831 C CA . ALA A 1 107 ? -11.761 -5.469 -9.285 1.00 96.81 107 ALA A CA 1
ATOM 832 C C . ALA A 1 107 ? -10.992 -6.390 -10.244 1.00 96.81 107 ALA A C 1
ATOM 834 O O . ALA A 1 107 ? -11.498 -7.438 -10.645 1.00 96.81 107 ALA A O 1
ATOM 835 N N . VAL A 1 108 ? -9.746 -6.032 -10.561 1.00 97.19 108 VAL A N 1
ATOM 836 C CA . VAL A 1 108 ? -8.925 -6.738 -11.549 1.00 97.19 108 VAL A CA 1
ATOM 837 C C . VAL A 1 108 ? -7.477 -6.891 -11.082 1.00 97.19 108 VAL A C 1
ATOM 839 O O . VAL A 1 108 ? -6.937 -6.007 -10.421 1.00 97.19 108 VAL A O 1
ATOM 842 N N . ALA A 1 109 ? -6.815 -7.992 -11.422 1.00 96.81 109 ALA A N 1
ATOM 843 C CA . ALA A 1 109 ? -5.386 -8.163 -11.159 1.00 96.81 109 ALA A CA 1
ATOM 844 C C . ALA A 1 109 ? -4.671 -8.934 -12.265 1.00 96.81 109 ALA A C 1
ATOM 846 O O . ALA A 1 109 ? -5.288 -9.718 -12.980 1.00 96.81 109 ALA A O 1
ATOM 847 N N . SER A 1 110 ? -3.357 -8.743 -12.368 1.00 95.31 110 SER A N 1
ATOM 848 C CA . SER A 1 110 ? -2.503 -9.650 -13.132 1.00 95.31 110 SER A CA 1
ATOM 849 C C . SER A 1 110 ? -2.290 -10.963 -12.371 1.00 95.31 110 SER A C 1
ATOM 851 O O . SER A 1 110 ? -2.363 -11.013 -11.136 1.00 95.31 110 SER A O 1
ATOM 853 N N . THR A 1 111 ? -1.972 -12.033 -13.095 1.00 94.81 111 THR A N 1
ATOM 854 C CA . THR A 1 111 ? -1.619 -13.325 -12.494 1.00 94.81 111 THR A CA 1
ATOM 855 C C . THR A 1 111 ? -0.348 -13.244 -11.643 1.00 94.81 111 THR A C 1
ATOM 857 O O . THR A 1 111 ? -0.308 -13.832 -10.558 1.00 94.81 111 THR A O 1
ATOM 860 N N . ASP A 1 112 ? 0.622 -12.415 -12.033 1.00 91.50 112 ASP A N 1
ATOM 861 C CA . ASP A 1 112 ? 1.828 -12.131 -11.244 1.00 91.50 112 ASP A CA 1
ATOM 862 C C . ASP A 1 112 ? 1.510 -11.465 -9.899 1.00 91.50 112 ASP A C 1
ATOM 864 O O . ASP A 1 112 ? 2.035 -11.860 -8.852 1.00 91.50 112 ASP A O 1
ATOM 868 N N . ALA A 1 113 ? 0.614 -10.472 -9.893 1.00 92.75 113 ALA A N 1
ATOM 869 C CA . ALA A 1 113 ? 0.191 -9.818 -8.660 1.00 92.75 113 ALA A CA 1
ATOM 870 C C . ALA A 1 113 ? -0.530 -10.806 -7.731 1.00 92.75 113 ALA A C 1
ATOM 872 O O . ALA A 1 113 ? -0.277 -10.815 -6.525 1.00 92.75 113 ALA A O 1
ATOM 873 N N . LEU A 1 114 ? -1.386 -11.678 -8.273 1.00 95.88 114 LEU A N 1
ATOM 874 C CA . LEU A 1 114 ? -2.057 -12.720 -7.492 1.00 95.88 114 LEU A CA 1
ATOM 875 C C . LEU A 1 114 ? -1.067 -13.700 -6.858 1.00 95.88 114 LEU A C 1
ATOM 877 O O . LEU A 1 114 ? -1.187 -14.003 -5.668 1.00 95.88 114 LEU A O 1
ATOM 881 N N . ALA A 1 115 ? -0.085 -14.174 -7.628 1.00 94.00 115 ALA A N 1
ATOM 882 C CA . ALA A 1 115 ? 0.959 -15.068 -7.133 1.00 94.00 115 ALA A CA 1
ATOM 883 C C . ALA A 1 115 ? 1.744 -14.424 -5.982 1.00 94.00 115 ALA A C 1
ATOM 885 O O . ALA A 1 115 ? 2.022 -15.075 -4.973 1.00 94.00 115 ALA A O 1
ATOM 886 N N . LEU A 1 116 ? 2.026 -13.126 -6.099 1.00 91.44 116 LEU A N 1
ATOM 887 C CA . LEU A 1 116 ? 2.748 -12.364 -5.092 1.00 91.44 116 LEU A CA 1
ATOM 888 C C . LEU A 1 116 ? 1.934 -12.111 -3.807 1.00 91.44 116 LEU A C 1
ATOM 890 O O . LEU A 1 116 ? 2.496 -12.089 -2.710 1.00 91.44 116 LEU A O 1
ATOM 894 N N . LEU A 1 117 ? 0.620 -11.913 -3.923 1.00 94.69 117 LEU A N 1
ATOM 895 C CA . LEU A 1 117 ? -0.257 -11.585 -2.794 1.00 94.69 117 LEU A CA 1
ATOM 896 C C . LEU A 1 117 ? -0.727 -12.816 -2.010 1.00 94.69 117 LEU A C 1
ATOM 898 O O . LEU A 1 117 ? -0.925 -12.731 -0.795 1.00 94.69 117 LEU A O 1
ATOM 902 N N . ARG A 1 118 ? -0.873 -13.961 -2.686 1.00 95.69 118 ARG A N 1
ATOM 903 C CA . ARG A 1 118 ? -1.365 -15.222 -2.111 1.00 95.69 118 ARG A CA 1
ATOM 904 C C . ARG A 1 118 ? -0.622 -15.687 -0.845 1.00 95.69 118 ARG A C 1
ATOM 906 O O . ARG A 1 118 ? -1.307 -16.157 0.055 1.00 95.69 118 ARG A O 1
ATOM 913 N N . PRO A 1 119 ? 0.714 -15.564 -0.707 1.00 94.88 119 PRO A N 1
ATOM 914 C CA . PRO A 1 119 ? 1.392 -15.955 0.532 1.00 94.88 119 PRO A CA 1
ATOM 915 C C . PRO A 1 119 ? 1.256 -14.940 1.684 1.00 94.88 119 PRO A C 1
ATOM 917 O O . PRO A 1 119 ? 1.717 -15.222 2.787 1.00 94.88 119 PRO A O 1
ATOM 920 N N . ILE A 1 120 ? 0.687 -13.749 1.452 1.00 93.88 120 ILE A N 1
ATOM 921 C CA . ILE A 1 120 ? 0.671 -12.640 2.427 1.00 93.88 120 ILE A CA 1
ATOM 922 C C . ILE A 1 120 ? -0.730 -12.400 2.996 1.00 93.88 120 ILE A C 1
ATOM 924 O O . ILE A 1 120 ? -0.867 -12.113 4.191 1.00 93.88 120 ILE A O 1
ATOM 928 N N . ALA A 1 121 ? -1.761 -12.484 2.154 1.00 97.12 121 ALA A N 1
ATOM 929 C CA . ALA A 1 121 ? -3.157 -12.368 2.563 1.00 97.12 121 ALA A CA 1
ATOM 930 C C . ALA A 1 121 ? -3.716 -13.729 3.000 1.00 97.12 121 ALA A C 1
ATOM 932 O O . ALA A 1 121 ? -3.317 -14.764 2.477 1.00 97.12 121 ALA A O 1
ATOM 933 N N . ASP A 1 122 ? -4.670 -13.715 3.929 1.00 98.31 122 ASP A N 1
ATOM 934 C CA . ASP A 1 122 ? -5.415 -14.923 4.298 1.00 98.31 122 ASP A CA 1
ATOM 935 C C . ASP A 1 122 ? -6.384 -15.320 3.174 1.00 98.31 122 ASP A C 1
ATOM 937 O O . ASP A 1 122 ? -6.588 -16.505 2.928 1.00 98.31 122 ASP A O 1
ATOM 941 N N . ASP A 1 123 ? -6.923 -14.329 2.451 1.00 97.81 123 ASP A N 1
ATOM 942 C CA . ASP A 1 123 ? -7.752 -14.527 1.261 1.00 97.81 123 ASP A CA 1
ATOM 943 C C . ASP A 1 123 ? -7.556 -13.410 0.232 1.00 97.81 123 ASP A C 1
ATOM 945 O O . ASP A 1 123 ? -7.257 -12.260 0.574 1.00 97.81 123 ASP A O 1
ATOM 949 N N . LEU A 1 124 ? -7.799 -13.758 -1.032 1.00 98.12 124 LEU A N 1
ATOM 950 C CA . LEU A 1 124 ? -7.857 -12.835 -2.161 1.00 98.12 124 LEU A CA 1
ATOM 951 C C . LEU A 1 124 ? -9.255 -12.891 -2.779 1.00 98.12 124 LEU A C 1
ATOM 953 O O . LEU A 1 124 ? -9.722 -13.975 -3.129 1.00 98.12 124 LEU A O 1
ATOM 957 N N . ILE A 1 125 ? -9.900 -11.737 -2.939 1.00 97.94 125 ILE A N 1
ATOM 958 C CA . ILE A 1 125 ? -11.220 -11.614 -3.573 1.00 97.94 125 ILE A CA 1
ATOM 959 C C . ILE A 1 125 ? -11.100 -10.670 -4.769 1.00 97.94 125 ILE A C 1
ATOM 961 O O . ILE A 1 125 ? -10.698 -9.521 -4.619 1.00 97.94 125 ILE A O 1
ATOM 965 N N . TYR A 1 126 ? -11.441 -11.139 -5.965 1.00 97.56 126 TYR A N 1
ATOM 966 C CA . TYR A 1 126 ? -11.363 -10.321 -7.171 1.00 97.56 126 TYR A CA 1
ATOM 967 C C . TYR A 1 126 ? -12.388 -10.731 -8.215 1.00 97.56 126 TYR A C 1
ATOM 969 O O . TYR A 1 126 ? -12.861 -11.867 -8.201 1.00 97.56 126 TYR A O 1
ATOM 977 N N . LEU A 1 127 ? -12.749 -9.799 -9.101 1.00 97.38 127 LEU A N 1
ATOM 978 C CA . LEU A 1 127 ? -13.746 -10.058 -10.144 1.00 97.38 127 LEU A CA 1
ATOM 979 C C . LEU A 1 127 ? -13.114 -10.720 -11.370 1.00 97.38 127 LEU A C 1
ATOM 981 O O . LEU A 1 127 ? -13.704 -11.637 -11.934 1.00 97.38 127 LEU A O 1
ATOM 985 N N . ALA A 1 128 ? -11.918 -10.281 -11.774 1.00 96.56 128 ALA A N 1
ATOM 986 C CA . ALA A 1 128 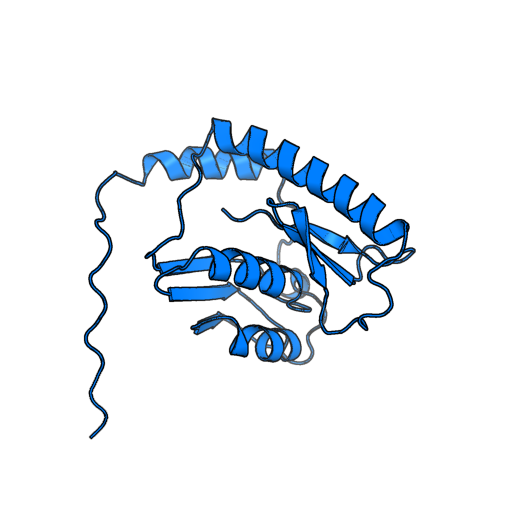? -11.239 -10.818 -12.949 1.00 96.56 128 ALA A CA 1
ATOM 987 C C . ALA A 1 128 ? -9.710 -10.856 -12.803 1.00 96.56 128 ALA A C 1
ATOM 989 O O . ALA A 1 128 ? -9.104 -10.012 -12.142 1.00 96.56 128 ALA A O 1
ATOM 990 N N . ALA A 1 129 ? -9.092 -11.826 -13.478 1.00 96.50 129 ALA A N 1
ATOM 991 C CA . ALA A 1 129 ? -7.646 -11.923 -13.669 1.00 96.50 129 ALA A CA 1
ATOM 992 C C . ALA A 1 129 ? -7.337 -12.219 -15.149 1.00 96.50 129 ALA A C 1
ATOM 994 O O . ALA A 1 129 ? -7.061 -13.363 -15.503 1.00 96.50 129 ALA A O 1
ATOM 995 N N . PRO A 1 130 ? -7.525 -11.229 -16.037 1.00 94.56 130 PRO A N 1
ATOM 996 C CA . PRO A 1 130 ? -7.447 -11.427 -17.478 1.00 94.56 130 PRO A CA 1
ATOM 997 C C . PRO A 1 130 ? -6.004 -11.594 -17.954 1.00 94.56 130 PRO A C 1
ATOM 999 O O . PRO A 1 130 ? -5.082 -10.986 -17.412 1.00 94.56 130 PRO A O 1
ATOM 1002 N N . GLU A 1 131 ? -5.836 -12.357 -19.032 1.00 90.81 131 GLU A N 1
ATOM 1003 C CA . GLU A 1 131 ? -4.584 -12.477 -19.775 1.00 90.81 131 GLU A CA 1
ATOM 1004 C C . GLU A 1 131 ? -4.855 -12.198 -21.265 1.00 90.81 131 GLU A C 1
ATOM 1006 O O . GLU A 1 131 ? -5.755 -12.816 -21.839 1.00 90.81 131 GLU A O 1
ATOM 1011 N N . PRO A 1 132 ? -4.120 -11.272 -21.910 1.00 88.94 132 PRO A N 1
ATOM 1012 C CA . PRO A 1 132 ? -3.045 -10.446 -21.352 1.00 88.94 132 PRO A CA 1
ATOM 1013 C C . PRO A 1 132 ? -3.552 -9.329 -20.415 1.00 88.94 132 PRO A C 1
ATOM 1015 O O . PRO A 1 132 ? -4.634 -8.775 -20.608 1.00 88.94 132 PRO A O 1
ATOM 1018 N N . PHE A 1 133 ? -2.733 -8.961 -19.424 1.00 91.88 133 PHE A N 1
ATOM 1019 C CA . PHE A 1 133 ? -2.973 -7.826 -18.526 1.00 91.88 133 PHE A CA 1
ATOM 1020 C C . PHE A 1 133 ? -1.996 -6.688 -18.845 1.00 91.88 133 PHE A C 1
ATOM 1022 O O . PHE A 1 133 ? -0.785 -6.885 -18.778 1.00 91.88 133 PHE A O 1
ATOM 1029 N N . PHE A 1 134 ? -2.505 -5.487 -19.139 1.00 86.81 134 PHE A N 1
ATOM 1030 C CA . PHE A 1 134 ? -1.663 -4.321 -19.447 1.00 86.81 134 PHE A CA 1
ATOM 1031 C C . PHE A 1 134 ? -1.658 -3.289 -18.319 1.00 86.81 134 PHE A C 1
ATOM 1033 O O . PHE A 1 134 ? -0.615 -2.993 -17.741 1.00 86.81 134 PHE A O 1
ATOM 1040 N N . ALA A 1 135 ? -2.824 -2.742 -17.983 1.00 89.56 135 ALA A N 1
ATOM 1041 C CA . ALA A 1 135 ? -2.967 -1.749 -16.926 1.00 89.56 135 ALA A CA 1
ATOM 1042 C C . ALA A 1 135 ? -4.377 -1.790 -16.338 1.00 89.56 135 ALA A C 1
ATOM 1044 O O . ALA A 1 135 ? -5.343 -2.065 -17.050 1.00 89.56 135 ALA A O 1
ATOM 1045 N N . VAL A 1 136 ? -4.503 -1.448 -15.054 1.00 92.94 136 VAL A N 1
ATOM 1046 C CA . VAL A 1 136 ? -5.791 -1.438 -14.339 1.00 92.94 136 VAL A CA 1
ATOM 1047 C C . VAL A 1 136 ? -6.821 -0.559 -15.053 1.00 92.94 136 VAL A C 1
ATOM 1049 O O . VAL A 1 136 ? -7.940 -1.002 -15.288 1.00 92.94 136 VAL A O 1
ATOM 1052 N N . GLY A 1 137 ? -6.424 0.641 -15.486 1.00 93.12 137 GLY A N 1
ATOM 1053 C CA . GLY A 1 137 ? -7.336 1.598 -16.115 1.00 93.12 137 GLY A CA 1
ATOM 1054 C C . GLY A 1 137 ? -7.992 1.121 -17.412 1.00 93.12 137 GLY A C 1
ATOM 1055 O O . GLY A 1 137 ? -9.037 1.639 -17.778 1.00 93.12 137 GLY A O 1
ATOM 1056 N N . THR A 1 138 ? -7.447 0.097 -18.080 1.00 93.81 138 THR A N 1
ATOM 1057 C CA . THR A 1 138 ? -8.060 -0.467 -19.301 1.00 93.81 138 THR A CA 1
ATOM 1058 C C . THR A 1 138 ? -9.377 -1.202 -19.036 1.00 93.81 138 THR A C 1
ATOM 1060 O O . THR A 1 138 ? -10.148 -1.430 -19.964 1.00 93.81 138 THR A O 1
ATOM 1063 N N . PHE A 1 139 ? -9.656 -1.540 -17.774 1.00 95.19 139 PHE A N 1
ATOM 1064 C CA . PHE A 1 139 ? -10.861 -2.254 -17.352 1.00 95.19 139 PHE A CA 1
ATOM 1065 C C . PHE A 1 139 ? -11.973 -1.326 -16.845 1.00 95.19 139 PHE A C 1
ATOM 1067 O O . PHE A 1 139 ? -13.032 -1.807 -16.442 1.00 95.19 139 PHE A O 1
ATOM 1074 N N . PHE A 1 140 ? -11.757 -0.008 -16.871 1.00 95.75 140 PHE A N 1
ATOM 1075 C CA . PHE A 1 140 ? -12.713 0.992 -16.406 1.00 95.75 140 PHE A CA 1
ATOM 1076 C C . PHE A 1 140 ? -13.077 1.952 -17.540 1.00 95.75 140 PHE A C 1
ATOM 1078 O O . PHE A 1 140 ? -12.211 2.428 -18.267 1.00 95.75 140 PHE A O 1
ATOM 1085 N N . GLN A 1 141 ? -14.371 2.256 -17.681 1.00 96.88 141 GLN A N 1
ATOM 1086 C CA . GLN A 1 141 ? -14.843 3.267 -18.638 1.00 96.88 141 GLN A CA 1
ATOM 1087 C C . GLN A 1 141 ? -14.411 4.684 -18.232 1.00 96.88 141 GLN A C 1
ATOM 1089 O O . GLN A 1 141 ? -14.100 5.502 -19.092 1.00 96.88 141 GLN A O 1
ATOM 1094 N N . ASP A 1 142 ? -14.380 4.952 -16.925 1.00 95.81 142 ASP A N 1
ATOM 1095 C CA . ASP A 1 142 ? -13.841 6.171 -16.326 1.00 95.81 142 ASP A CA 1
ATOM 1096 C C . ASP A 1 142 ? -12.773 5.775 -15.301 1.00 95.81 142 ASP A C 1
ATOM 1098 O O . ASP A 1 142 ? -13.063 5.078 -14.326 1.00 95.81 142 ASP A O 1
ATOM 1102 N N . PHE A 1 143 ? -11.535 6.198 -15.557 1.00 94.44 143 PHE A N 1
ATOM 1103 C CA . PHE A 1 143 ? -10.377 5.961 -14.696 1.00 94.44 143 PHE A CA 1
ATOM 1104 C C . PHE A 1 143 ? -9.662 7.271 -14.349 1.00 94.44 143 PHE A C 1
ATOM 1106 O O . PHE A 1 143 ? -8.431 7.356 -14.345 1.00 94.44 143 PHE A O 1
ATOM 1113 N N . ARG A 1 144 ? -10.435 8.338 -14.123 1.00 94.69 144 ARG A N 1
ATOM 1114 C CA . ARG A 1 144 ? -9.878 9.618 -13.688 1.00 94.69 144 ARG A CA 1
ATOM 1115 C C . ARG A 1 144 ? -9.266 9.530 -12.289 1.00 94.69 144 ARG A C 1
ATOM 1117 O O . ARG A 1 144 ? -9.679 8.738 -11.445 1.00 94.69 144 ARG A O 1
ATOM 1124 N N . GLU A 1 145 ? -8.315 10.418 -12.022 1.00 90.75 145 GLU A N 1
ATOM 1125 C CA . GLU A 1 145 ? -7.717 10.544 -10.696 1.00 90.75 145 GLU A CA 1
ATOM 1126 C C . GLU A 1 145 ? -8.758 11.008 -9.658 1.00 90.75 145 GLU A C 1
ATOM 1128 O O . GLU A 1 145 ? -9.560 11.914 -9.913 1.00 90.75 145 GLU A O 1
ATOM 1133 N N . VAL A 1 146 ? -8.729 10.381 -8.476 1.00 93.50 146 VAL A N 1
ATOM 1134 C CA . VAL A 1 146 ? -9.556 10.756 -7.322 1.00 93.50 146 VAL A CA 1
ATOM 1135 C C . VAL A 1 146 ? -8.797 11.775 -6.478 1.00 93.50 146 VAL A C 1
ATOM 1137 O O . VAL A 1 146 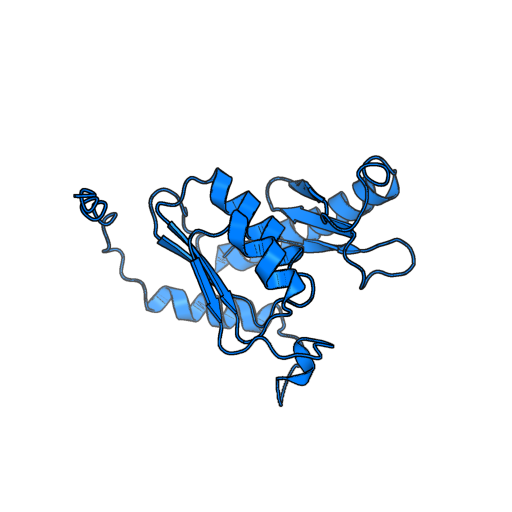? -7.721 11.485 -5.948 1.00 93.50 146 VAL A O 1
ATOM 1140 N N . SER A 1 147 ? -9.366 12.970 -6.330 1.00 93.62 147 SER A N 1
ATOM 1141 C CA . SER A 1 147 ? -8.731 14.057 -5.582 1.00 93.62 147 SER A CA 1
ATOM 1142 C C . SER A 1 147 ? -8.790 13.852 -4.060 1.00 93.62 147 SER A C 1
ATOM 1144 O O . SER A 1 147 ? -9.648 13.148 -3.522 1.00 93.62 147 SER A O 1
ATOM 1146 N N . ASP A 1 148 ? -7.895 14.523 -3.325 1.00 91.56 148 ASP A N 1
ATOM 1147 C CA . ASP A 1 148 ? -7.909 14.490 -1.855 1.00 91.56 148 ASP A CA 1
ATOM 1148 C C . ASP A 1 148 ? -9.225 15.040 -1.263 1.00 91.56 148 ASP A C 1
ATOM 1150 O O . ASP A 1 148 ? -9.639 14.597 -0.189 1.00 91.56 148 ASP A O 1
ATOM 1154 N N . ASP A 1 149 ? -9.877 15.988 -1.942 1.00 94.06 149 ASP A N 1
ATOM 1155 C CA . ASP A 1 149 ? -11.139 16.587 -1.496 1.00 94.06 149 ASP A CA 1
ATOM 1156 C C . ASP A 1 149 ? -12.306 15.603 -1.617 1.00 94.06 149 ASP A C 1
ATOM 1158 O O . ASP A 1 149 ? -13.117 15.493 -0.693 1.00 94.06 149 ASP A O 1
ATOM 1162 N N . GLU A 1 150 ? -12.334 14.806 -2.687 1.00 94.88 150 GLU A N 1
ATOM 1163 C CA . GLU A 1 150 ? -13.295 13.711 -2.849 1.00 94.88 150 GLU A CA 1
ATOM 1164 C C . GLU A 1 150 ? -13.104 12.639 -1.770 1.00 94.88 150 GLU A C 1
ATOM 1166 O O . GLU A 1 150 ? -14.072 12.203 -1.139 1.00 94.88 150 GLU A O 1
ATOM 1171 N N . VAL A 1 151 ? -11.851 12.264 -1.476 1.00 94.12 151 VAL A N 1
ATOM 1172 C CA . VAL A 1 151 ? -11.540 11.340 -0.371 1.00 94.12 151 VAL A CA 1
ATOM 1173 C C . VAL A 1 151 ? -12.057 11.898 0.958 1.00 94.12 151 VAL A C 1
ATOM 1175 O O . VAL A 1 151 ? -12.689 11.177 1.733 1.00 94.12 151 VAL A O 1
ATOM 1178 N N . LEU A 1 152 ? -11.829 13.186 1.234 1.00 93.06 152 LEU A N 1
ATOM 1179 C CA . LEU A 1 152 ? -12.315 13.844 2.448 1.00 93.06 152 LEU A CA 1
ATOM 1180 C C . LEU A 1 152 ? -13.845 13.845 2.534 1.00 93.06 152 LEU A C 1
ATOM 1182 O O . LEU A 1 152 ? -14.392 13.614 3.614 1.00 93.06 152 LEU A O 1
ATOM 1186 N N . GLU A 1 153 ? -14.544 14.096 1.430 1.00 93.19 153 GLU A N 1
ATOM 1187 C CA . GLU A 1 153 ? -16.005 14.051 1.386 1.00 93.19 153 GLU A CA 1
ATOM 1188 C C . GLU A 1 153 ? -16.541 12.647 1.703 1.00 93.19 153 GLU A C 1
ATOM 1190 O O . GLU A 1 153 ? -17.437 12.497 2.542 1.00 93.19 153 GLU A O 1
ATOM 1195 N N . ILE A 1 154 ? -15.950 11.607 1.108 1.00 93.31 154 ILE A N 1
ATOM 1196 C CA . ILE A 1 154 ? -16.320 10.209 1.365 1.00 9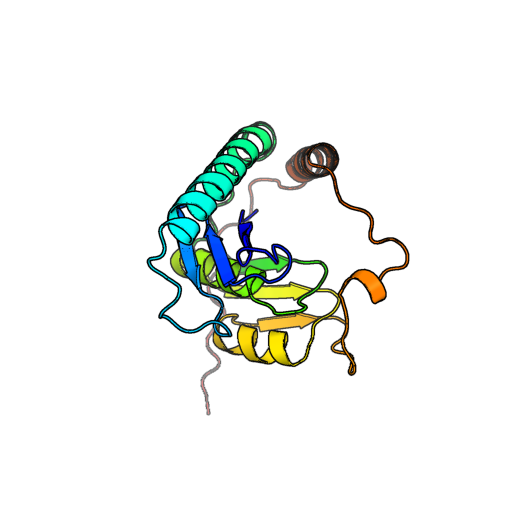3.31 154 ILE A CA 1
ATOM 1197 C C . ILE A 1 154 ? -16.075 9.845 2.835 1.00 93.31 154 ILE A C 1
ATOM 1199 O O . ILE A 1 154 ? -16.953 9.277 3.493 1.00 93.31 154 ILE A O 1
ATOM 1203 N N . LEU A 1 155 ? -14.915 10.218 3.385 1.00 91.56 155 LEU A N 1
ATOM 1204 C CA . LEU A 1 155 ? -14.565 9.955 4.784 1.00 91.56 155 LEU A CA 1
ATOM 1205 C C . LEU A 1 155 ? -15.494 10.673 5.777 1.00 91.56 155 LEU A C 1
ATOM 1207 O O . LEU A 1 155 ? -15.791 10.127 6.839 1.00 91.56 155 LEU A O 1
ATOM 1211 N N . ARG A 1 156 ? -15.999 11.871 5.447 1.00 90.62 156 ARG A N 1
ATOM 1212 C CA . ARG A 1 156 ? -17.012 12.561 6.271 1.00 90.62 156 ARG A CA 1
ATOM 1213 C C . ARG A 1 156 ? -18.329 11.786 6.303 1.00 90.62 156 ARG A C 1
ATOM 1215 O O . ARG A 1 156 ? -18.930 11.650 7.368 1.00 90.62 156 ARG A O 1
ATOM 1222 N N . LYS A 1 157 ? -18.765 11.256 5.156 1.00 88.00 157 LYS A N 1
ATOM 1223 C CA . LYS A 1 157 ? -20.025 10.504 5.029 1.00 88.00 157 LYS A CA 1
ATOM 1224 C C . LYS A 1 157 ? -19.967 9.140 5.725 1.00 88.00 157 LYS A C 1
ATOM 1226 O O . LYS A 1 157 ? -20.969 8.713 6.299 1.00 88.00 157 LYS A O 1
ATOM 1231 N N . SER A 1 158 ? -18.812 8.467 5.732 1.00 83.12 158 SER A N 1
ATOM 1232 C CA . SER A 1 158 ? -18.671 7.152 6.380 1.00 83.12 158 SER A CA 1
ATOM 1233 C C . SER A 1 158 ? -18.809 7.214 7.907 1.00 83.12 158 SER A C 1
ATOM 1235 O O . SER A 1 158 ? -19.319 6.269 8.513 1.00 83.12 158 SER A O 1
ATOM 1237 N N . ARG A 1 159 ? -18.461 8.351 8.528 1.00 67.25 159 ARG A N 1
ATOM 1238 C CA . ARG A 1 159 ? -18.580 8.574 9.979 1.00 67.25 159 ARG A CA 1
ATOM 1239 C C . ARG A 1 159 ? -20.019 8.475 10.491 1.00 67.25 159 ARG A C 1
ATOM 1241 O O . ARG A 1 159 ? -20.232 8.058 11.622 1.00 67.25 159 ARG A O 1
ATOM 1248 N N . SER A 1 160 ? -21.002 8.819 9.658 1.00 53.56 160 SER A N 1
ATOM 1249 C CA . SER A 1 160 ? -22.423 8.797 10.031 1.00 53.56 160 SER A CA 1
ATOM 1250 C C . SER A 1 160 ? -23.031 7.390 10.055 1.00 53.56 160 SER A C 1
ATOM 1252 O O . SER A 1 160 ? -24.143 7.230 10.550 1.00 53.56 160 SER A O 1
ATOM 1254 N N . ARG A 1 161 ? -22.350 6.379 9.494 1.00 54.78 161 ARG A N 1
ATOM 1255 C CA . ARG A 1 161 ? -22.906 5.024 9.324 1.00 54.78 161 ARG A CA 1
ATOM 1256 C C . ARG A 1 161 ? -22.390 4.002 10.338 1.00 54.78 161 ARG A C 1
ATOM 1258 O O . ARG A 1 161 ? -22.993 2.944 10.471 1.00 54.78 161 ARG A O 1
ATOM 1265 N N . TYR A 1 162 ? -21.315 4.307 11.066 1.00 50.94 162 TYR A N 1
ATOM 1266 C CA . TYR A 1 162 ? -20.763 3.418 12.090 1.00 50.94 162 TYR A CA 1
ATOM 1267 C C . TYR A 1 162 ? -21.209 3.857 13.489 1.00 50.94 162 TYR A C 1
ATOM 1269 O O . TYR A 1 162 ? -20.574 4.696 14.125 1.00 50.94 162 TYR A O 1
ATOM 1277 N N . LEU A 1 163 ? -22.302 3.263 13.978 1.00 46.00 163 LEU A N 1
ATOM 1278 C CA . LEU A 1 163 ? -22.620 3.260 15.407 1.00 46.00 163 LEU A CA 1
ATOM 1279 C C . LEU A 1 163 ? -21.556 2.439 16.163 1.00 46.00 163 LEU A C 1
ATOM 1281 O O . LEU A 1 163 ? -21.074 1.428 15.644 1.00 46.00 163 LEU A O 1
ATOM 1285 N N . PRO A 1 164 ? -21.181 2.832 17.391 1.00 45.34 164 PRO A N 1
ATOM 1286 C CA . PRO A 1 164 ? -20.128 2.178 18.153 1.00 45.34 164 PRO A CA 1
ATOM 1287 C C . PRO A 1 164 ? -20.654 0.895 18.808 1.00 45.34 164 PRO A C 1
ATOM 1289 O O . PRO A 1 164 ? -20.761 0.845 20.023 1.00 45.34 164 PRO A O 1
ATOM 1292 N N . HIS A 1 165 ? -21.013 -0.137 18.044 1.00 45.59 165 HIS A N 1
ATOM 1293 C CA . HIS A 1 165 ? -21.356 -1.457 18.592 1.00 45.59 165 HIS A CA 1
ATOM 1294 C C . HIS A 1 165 ? -20.973 -2.565 17.605 1.00 45.59 165 HIS A C 1
ATOM 1296 O O . HIS A 1 165 ? -21.779 -3.045 16.818 1.00 45.59 165 HIS A O 1
ATOM 1302 N N . CYS A 1 166 ? -19.714 -2.991 17.652 1.00 41.53 166 CYS A N 1
ATOM 1303 C CA . CYS A 1 166 ? -19.378 -4.364 17.297 1.00 41.53 166 CYS A CA 1
ATOM 1304 C C . CYS A 1 166 ? -18.232 -4.801 18.216 1.00 41.53 166 CYS A C 1
ATOM 1306 O O . CYS A 1 166 ? -17.103 -4.337 18.020 1.00 41.53 166 CYS A O 1
ATOM 1308 N N . PRO A 1 167 ? -18.497 -5.613 19.256 1.00 44.12 167 PRO A N 1
ATOM 1309 C CA . PRO A 1 167 ? -17.423 -6.238 20.013 1.00 44.12 167 PRO A CA 1
ATOM 1310 C C . PRO A 1 167 ? -16.602 -7.147 19.078 1.00 44.12 167 PRO A C 1
ATOM 1312 O O . PRO A 1 167 ? -17.114 -7.576 18.036 1.00 44.12 167 PRO A O 1
ATOM 1315 N N . PRO A 1 168 ? -15.323 -7.415 19.397 1.00 49.84 168 PRO A N 1
ATOM 1316 C CA . PRO A 1 168 ? -14.498 -8.324 18.610 1.00 49.84 168 PRO A CA 1
ATOM 1317 C C . PRO A 1 168 ? -15.203 -9.681 18.499 1.00 49.84 168 PRO A C 1
ATOM 1319 O O . PRO A 1 168 ? -15.557 -10.294 19.507 1.00 49.84 168 PRO A O 1
ATOM 1322 N N . HIS A 1 169 ? -15.463 -10.120 17.265 1.00 52.53 169 HIS A N 1
ATOM 1323 C CA . HIS A 1 169 ? -16.056 -11.426 16.999 1.00 52.53 169 HIS A CA 1
ATOM 1324 C C . HIS A 1 169 ? -15.155 -12.518 17.585 1.00 52.53 169 HIS A C 1
ATOM 1326 O O . HIS A 1 169 ? -13.965 -12.575 17.276 1.00 52.53 169 HIS A O 1
ATOM 1332 N N . ALA A 1 170 ? -15.732 -13.393 18.412 1.00 45.38 170 ALA A N 1
ATOM 1333 C CA . ALA A 1 170 ? -15.052 -14.588 18.892 1.00 45.38 170 ALA A CA 1
ATOM 1334 C C . ALA A 1 170 ? -14.546 -15.423 17.695 1.00 45.38 170 ALA A C 1
ATOM 1336 O O . ALA A 1 170 ? -15.251 -15.525 16.683 1.00 45.38 170 ALA A O 1
ATOM 1337 N N . PRO A 1 171 ? -13.341 -16.014 17.777 1.00 46.28 171 PRO A N 1
ATOM 1338 C CA . PRO A 1 171 ? -12.780 -16.788 16.679 1.00 46.28 171 PRO A CA 1
ATOM 1339 C C . PRO A 1 171 ? -13.690 -17.973 16.337 1.00 46.28 171 PRO A C 1
ATOM 1341 O O . PRO A 1 171 ? -14.165 -18.687 17.221 1.00 46.28 171 PRO A O 1
ATOM 1344 N N . ALA A 1 172 ? -13.926 -18.183 15.039 1.00 47.78 172 ALA A N 1
ATOM 1345 C CA . ALA A 1 172 ? -14.705 -19.315 14.551 1.00 47.78 172 ALA A CA 1
ATOM 1346 C C . ALA A 1 172 ? -14.067 -20.646 15.005 1.00 47.78 172 ALA A C 1
ATOM 1348 O O . ALA A 1 172 ? -12.836 -20.767 14.996 1.00 47.78 172 ALA A O 1
ATOM 1349 N N . PRO A 1 173 ? -14.870 -21.659 15.382 1.00 40.41 173 PRO A N 1
ATOM 1350 C CA . PRO A 1 173 ? -14.340 -22.932 15.846 1.00 40.41 173 PRO A CA 1
ATOM 1351 C C . PRO A 1 173 ? -13.505 -23.585 14.740 1.00 40.41 173 PRO A C 1
ATOM 1353 O O . PRO A 1 173 ? -13.971 -23.782 13.614 1.00 40.41 173 PRO A O 1
ATOM 1356 N N . ARG A 1 174 ? -12.250 -23.923 15.065 1.00 45.97 174 ARG A N 1
ATOM 1357 C CA . ARG A 1 174 ? -11.380 -24.720 14.191 1.00 45.97 174 ARG A CA 1
ATOM 1358 C C . ARG A 1 174 ? -12.096 -26.033 13.881 1.00 45.97 174 ARG A C 1
ATOM 1360 O O . ARG A 1 174 ? -12.303 -26.844 14.779 1.00 45.97 174 ARG A O 1
ATOM 1367 N N . LYS A 1 175 ? -12.453 -26.255 12.612 1.00 43.97 175 LYS A N 1
ATOM 1368 C CA . LYS A 1 175 ? -12.893 -27.575 12.147 1.00 43.97 175 LYS A CA 1
ATOM 1369 C C . LYS A 1 175 ? -11.744 -28.552 12.386 1.00 43.97 175 LYS A C 1
ATOM 1371 O O . LYS A 1 175 ? -10.670 -28.398 11.802 1.00 43.97 175 LYS A O 1
ATOM 1376 N N . SER A 1 176 ? -11.955 -29.513 13.281 1.00 45.78 176 SER A N 1
ATOM 1377 C CA . SER A 1 176 ? -11.043 -30.632 13.467 1.00 45.78 176 SER A CA 1
ATOM 1378 C C . SER A 1 176 ? -10.956 -31.400 12.151 1.00 45.78 176 SER A C 1
ATOM 1380 O O . SER A 1 176 ? -11.969 -31.780 11.565 1.00 45.78 176 SER A O 1
ATOM 1382 N N . ARG A 1 177 ? -9.731 -31.583 11.653 1.00 49.97 177 ARG A N 1
ATOM 1383 C CA . ARG A 1 177 ? -9.467 -32.564 10.602 1.00 49.97 177 ARG A CA 1
ATOM 1384 C C . ARG A 1 177 ? -9.741 -33.942 11.212 1.00 49.97 177 ARG A C 1
ATOM 1386 O O . ARG A 1 177 ? -9.100 -34.291 12.202 1.00 49.97 177 ARG A O 1
ATOM 1393 N N . ARG A 1 178 ? -10.734 -34.647 10.673 1.00 49.06 178 ARG A N 1
ATOM 1394 C CA . ARG A 1 178 ? -10.826 -36.107 10.744 1.00 49.06 178 ARG A CA 1
ATOM 1395 C C . ARG A 1 178 ? -10.154 -36.676 9.508 1.00 49.06 178 ARG A C 1
ATOM 1397 O O . ARG A 1 178 ? -10.246 -35.997 8.459 1.00 49.06 178 ARG A O 1
#